Protein AF-A0A059VQV2-F1 (afdb_monomer)

Nearest PDB structures (foldseek):
  4kse-assembly1_B  TM=4.012E-01  e=2.393E+00  HIV-1 M:B_HXB2R
  6oe3-assembly1_B  TM=3.896E-01  e=7.794E+00  Human immunodeficiency virus type 1 BH10

Organism: Streptomyces noursei (NCBI:txid1971)

Radius of gyration: 20.68 Å; Cα contacts (8 Å, |Δi|>4): 178; chains: 1; bounding box: 75×30×51 Å

Solvent-accessible surface area (backbone atoms only — not comparable to full-atom values): 8559 Å² total; per-residue (Å²): 133,86,89,86,86,81,80,81,79,81,75,76,75,76,81,75,80,76,71,91,68,82,82,68,77,72,75,93,56,101,58,86,30,42,34,39,36,38,65,43,88,92,72,51,25,36,34,42,37,40,56,50,89,97,52,64,78,88,74,37,52,67,50,79,44,84,54,73,62,86,73,55,54,66,57,55,47,50,52,35,48,74,68,41,30,38,78,67,45,100,46,89,65,51,67,50,78,45,82,45,60,92,48,101,82,50,74,78,37,69,33,34,34,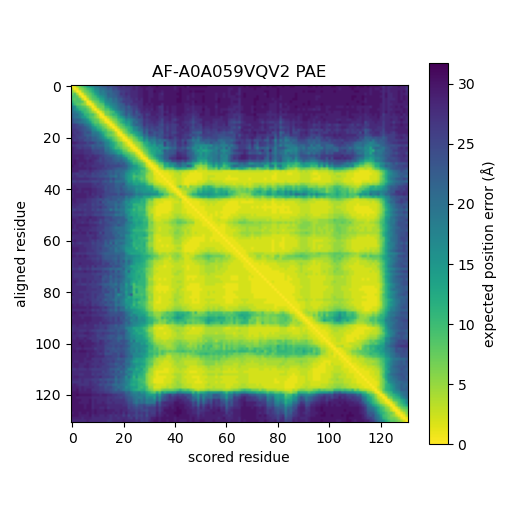33,42,26,39,68,47,70,82,78,66,93,77,77,78,72,92,78,134

Secondary structure (DSSP, 8-state):
-----------PPP------SPPPPPP---SPEEEEEEEPTTT--EEEEEE-TTS-GGGS-EEEESSSSPPPHHHHHHHHHHTTEEE-SSSTT--EEEEE-SSTTSPPEEEEEEEEEE-----TT------

Mean predicted aligned error: 14.1 Å

Foldseek 3Di:
DDDDDDDPDDPDPDPPPPPPDPLDDFDPDPDWWKWKWWQDPPPLWIKIWIDDPPDDRVSTQMDIDDDNDDDDLVVNQVRCVVSQKHFDDPDRSDKDWDWDDDDPPGDITIMIMTTIDGNPPPPPPPPDDDD

InterPro domains:
  IPR046270 Protein of unknown function DUF6303 [PF19820] (33-119)

pLDDT: mean 74.17, std 21.14, range [34.12, 95.5]

Sequence (131 aa):
MNAETSAPESALPAPEAELPGPRPHPTVHGQPTRAQLTLSPGDTRWEVAVVLYGVPADEWPTTRLPGPEAPPLKVRGEALTFLGYAQTGPGPHYWEWAECQDGDHDPVRLMAHTEVRPAGIQDPAAGGPGS

Structure (mmCIF, N/CA/C/O backbone):
data_AF-A0A059VQV2-F1
#
_entry.id   AF-A0A059VQV2-F1
#
loop_
_atom_site.group_PDB
_atom_site.id
_atom_site.type_symbol
_atom_site.label_atom_id
_atom_site.label_alt_id
_atom_site.label_comp_id
_atom_site.label_asym_id
_atom_site.label_entity_id
_atom_site.label_seq_id
_atom_site.pdbx_PDB_ins_code
_atom_site.Cartn_x
_atom_site.Cartn_y
_atom_site.Cartn_z
_atom_site.occupancy
_atom_site.B_iso_or_equiv
_atom_site.auth_seq_id
_atom_site.auth_comp_id
_atom_site.auth_asym_id
_atom_site.auth_atom_id
_atom_site.pdbx_PDB_model_num
ATOM 1 N N . MET A 1 1 ? -52.916 -13.063 -31.107 1.00 38.09 1 MET A N 1
ATOM 2 C CA . MET A 1 1 ? -52.038 -13.934 -31.913 1.00 38.09 1 MET A CA 1
ATOM 3 C C . MET A 1 1 ? -50.668 -13.269 -31.996 1.00 38.09 1 MET A C 1
ATOM 5 O O . MET A 1 1 ? -50.590 -12.200 -32.576 1.00 38.09 1 MET A O 1
ATOM 9 N N . ASN A 1 2 ? -49.703 -13.849 -31.264 1.00 40.69 2 ASN A N 1
ATOM 10 C CA . ASN A 1 2 ? -48.236 -13.997 -31.444 1.00 40.69 2 ASN A CA 1
ATOM 11 C C . ASN A 1 2 ? -47.503 -12.936 -32.304 1.00 40.69 2 ASN A C 1
ATOM 13 O O . ASN A 1 2 ? -47.881 -12.740 -33.450 1.00 40.69 2 ASN A O 1
ATOM 17 N N . ALA A 1 3 ? -46.558 -12.135 -31.790 1.00 44.34 3 ALA A N 1
ATOM 18 C CA . ALA A 1 3 ? -45.203 -12.425 -31.273 1.00 44.34 3 ALA A CA 1
ATOM 19 C C . ALA A 1 3 ? -44.159 -12.689 -32.375 1.00 44.34 3 ALA A C 1
ATOM 21 O O . ALA A 1 3 ? -44.148 -13.775 -32.934 1.00 44.34 3 ALA A O 1
ATOM 22 N N . GLU A 1 4 ? -43.240 -11.737 -32.577 1.00 42.31 4 GLU A N 1
ATOM 23 C CA . GLU A 1 4 ? -41.825 -12.022 -32.847 1.00 42.31 4 GLU A CA 1
ATOM 24 C C . GLU A 1 4 ? -40.957 -10.985 -32.117 1.00 42.31 4 GLU A C 1
ATOM 26 O O . GLU A 1 4 ? -40.963 -9.786 -32.394 1.00 42.31 4 GLU A O 1
ATOM 31 N N . THR A 1 5 ? -40.276 -11.497 -31.097 1.00 46.06 5 THR A N 1
ATOM 32 C CA . THR A 1 5 ? -39.205 -10.875 -30.330 1.00 46.06 5 THR A CA 1
ATOM 33 C C . THR A 1 5 ? -37.917 -11.025 -31.134 1.00 46.06 5 THR A C 1
ATOM 35 O O . THR A 1 5 ? -37.483 -12.149 -31.362 1.00 46.06 5 THR A O 1
ATOM 38 N N . SER A 1 6 ? -37.274 -9.914 -31.492 1.00 47.66 6 SER A N 1
ATOM 39 C CA . SER A 1 6 ? -35.851 -9.910 -31.846 1.00 47.66 6 SER A CA 1
ATOM 40 C C . SER A 1 6 ? -35.066 -9.377 -30.655 1.00 47.66 6 SER A C 1
ATOM 42 O O . SER A 1 6 ? -35.228 -8.228 -30.245 1.00 47.66 6 SER A O 1
ATOM 44 N N . ALA A 1 7 ? -34.275 -10.264 -30.060 1.00 50.59 7 ALA A N 1
ATOM 45 C CA . ALA A 1 7 ? -33.384 -9.991 -28.943 1.00 50.59 7 ALA A CA 1
ATOM 46 C C . ALA A 1 7 ? -32.284 -8.987 -29.333 1.00 50.59 7 ALA A C 1
ATOM 48 O O . ALA A 1 7 ? -31.765 -9.076 -30.447 1.00 50.59 7 ALA A O 1
ATOM 49 N N . PRO A 1 8 ? -31.849 -8.087 -28.433 1.00 45.12 8 PRO A N 1
ATOM 50 C CA . PRO A 1 8 ? -30.528 -7.509 -28.554 1.00 45.12 8 PRO A CA 1
ATOM 51 C C . PRO A 1 8 ? -29.490 -8.533 -28.082 1.00 45.12 8 PRO A C 1
ATOM 53 O O . PRO A 1 8 ? -29.535 -9.053 -26.967 1.00 45.12 8 PRO A O 1
ATOM 56 N N . GLU A 1 9 ? -28.594 -8.822 -29.016 1.00 44.34 9 GLU A N 1
ATOM 57 C CA . GLU A 1 9 ? -27.291 -9.457 -28.884 1.00 44.34 9 GLU A CA 1
ATOM 58 C C . GLU A 1 9 ? -26.649 -9.205 -27.512 1.00 44.34 9 GLU A C 1
ATOM 60 O O . GLU A 1 9 ? -26.520 -8.067 -27.056 1.00 44.34 9 GLU A O 1
ATOM 65 N N . SER A 1 10 ? -26.297 -10.302 -26.841 1.00 42.44 10 SER A N 1
ATOM 66 C CA . SER A 1 10 ? -25.677 -10.337 -25.523 1.00 42.44 10 SER A CA 1
ATOM 67 C C . SER A 1 10 ? -24.483 -9.389 -25.431 1.00 42.44 10 SER A C 1
ATOM 69 O O . SER A 1 10 ? -23.384 -9.701 -25.886 1.00 42.44 10 SER A O 1
ATOM 71 N N . ALA A 1 11 ? -24.679 -8.259 -24.754 1.00 45.03 11 ALA A N 1
ATOM 72 C CA . ALA A 1 11 ? -23.586 -7.562 -24.104 1.00 45.03 11 ALA A CA 1
ATOM 73 C C . ALA A 1 11 ? -22.993 -8.533 -23.076 1.00 45.03 11 ALA A C 1
ATOM 75 O O . ALA A 1 11 ? -23.649 -8.891 -22.097 1.00 45.03 11 ALA A O 1
ATOM 76 N N . LEU A 1 12 ? -21.782 -9.016 -23.346 1.00 41.56 12 LEU A N 1
ATOM 77 C CA . LEU A 1 12 ? -20.997 -9.779 -22.383 1.00 41.56 12 LEU A CA 1
ATOM 78 C C . LEU A 1 12 ? -20.968 -8.986 -21.064 1.00 41.56 12 LEU A C 1
ATOM 80 O O . LEU A 1 12 ? -20.611 -7.803 -21.096 1.00 41.56 12 LEU A O 1
ATOM 84 N N . PRO A 1 13 ? -21.356 -9.575 -19.919 1.00 40.62 13 PRO A N 1
ATOM 85 C CA . PRO A 1 13 ? -21.195 -8.896 -18.645 1.00 40.62 13 PRO A CA 1
ATOM 86 C C . PRO A 1 13 ? -19.704 -8.615 -18.437 1.00 40.62 13 PRO A C 1
ATOM 88 O O . PRO A 1 13 ? -18.855 -9.460 -18.736 1.00 40.62 13 PRO A O 1
ATOM 91 N N . ALA A 1 14 ? -19.385 -7.410 -17.955 1.00 46.00 14 ALA A N 1
ATOM 92 C CA . ALA A 1 14 ? -18.056 -7.112 -17.438 1.00 46.00 14 ALA A CA 1
ATOM 93 C C . ALA A 1 14 ? -17.661 -8.242 -16.475 1.00 46.00 14 ALA A C 1
ATOM 95 O O . ALA A 1 14 ? -18.529 -8.695 -15.725 1.00 46.00 14 ALA A O 1
ATOM 96 N N . PRO A 1 15 ? -16.411 -8.732 -16.490 1.00 38.59 15 PRO A N 1
ATOM 97 C CA . PRO A 1 15 ? -16.004 -9.720 -15.513 1.00 38.59 15 PRO A CA 1
ATOM 98 C C . PRO A 1 15 ? -16.110 -9.051 -14.144 1.00 38.59 15 PRO A C 1
ATOM 100 O O . PRO A 1 15 ? -15.266 -8.234 -13.774 1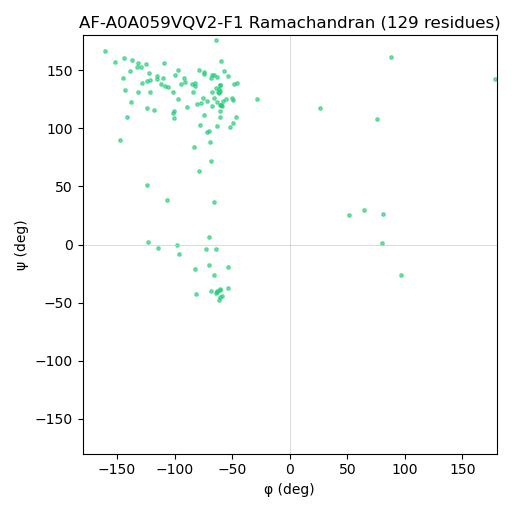.00 38.59 15 PRO A O 1
ATOM 103 N N . GLU A 1 16 ? -17.181 -9.362 -13.415 1.00 41.84 16 GLU A N 1
ATOM 104 C CA . GLU A 1 16 ? -17.199 -9.276 -11.968 1.00 41.84 16 GLU A CA 1
ATOM 105 C C . GLU A 1 16 ? -15.969 -10.062 -11.528 1.00 41.84 16 GLU A C 1
ATOM 107 O O . GLU A 1 16 ? -15.922 -11.290 -11.595 1.00 41.84 16 GLU A O 1
ATOM 112 N N . ALA A 1 17 ? -14.911 -9.330 -11.186 1.00 40.50 17 ALA A N 1
ATOM 113 C CA . ALA A 1 17 ? -13.777 -9.862 -10.467 1.00 40.50 17 ALA A CA 1
ATOM 114 C C . ALA A 1 17 ? -14.282 -10.195 -9.060 1.00 40.50 17 ALA A C 1
ATOM 116 O O . ALA A 1 17 ? -14.023 -9.480 -8.093 1.00 40.50 17 ALA A O 1
ATOM 117 N N . GLU A 1 18 ? -15.086 -11.250 -8.972 1.00 40.62 18 GLU A N 1
ATOM 118 C CA . GLU A 1 18 ? -15.505 -11.871 -7.734 1.00 40.62 18 GLU A CA 1
ATOM 119 C C . GLU A 1 18 ? -14.247 -12.533 -7.166 1.00 40.62 18 GLU A C 1
ATOM 121 O O . GLU A 1 18 ? -13.870 -13.648 -7.520 1.00 40.62 18 GLU A O 1
ATOM 126 N N . LEU A 1 19 ? -13.494 -11.764 -6.380 1.00 54.00 19 LEU A N 1
ATOM 127 C CA . LEU A 1 19 ? -12.353 -12.270 -5.633 1.00 54.00 19 LEU A CA 1
ATOM 128 C C . LEU A 1 19 ? -12.896 -13.226 -4.557 1.00 54.00 19 LEU A C 1
ATOM 130 O O . LEU A 1 19 ? -13.661 -12.781 -3.697 1.00 54.00 19 LEU A O 1
ATOM 134 N N . PRO A 1 20 ? -12.525 -14.520 -4.563 1.00 38.66 20 PRO A N 1
ATOM 135 C CA . PRO A 1 20 ? -12.983 -15.452 -3.548 1.00 38.66 20 PRO A CA 1
ATOM 136 C C . PRO A 1 20 ? -12.170 -15.229 -2.271 1.00 38.66 20 PRO A C 1
ATOM 138 O O . PRO A 1 20 ? -11.015 -15.639 -2.170 1.00 38.66 20 PRO A O 1
ATOM 141 N N . GLY A 1 21 ? -12.769 -14.565 -1.286 1.00 45.69 21 GLY A N 1
ATOM 142 C CA . GLY A 1 21 ? -12.198 -14.448 0.052 1.00 45.69 21 GLY A CA 1
ATOM 143 C C . GLY A 1 21 ? -13.069 -13.607 0.988 1.00 45.69 21 GLY A C 1
ATOM 144 O O . GLY A 1 21 ? -13.672 -12.627 0.545 1.00 45.69 21 GLY A O 1
ATOM 145 N N . PRO A 1 22 ? -13.174 -13.964 2.281 1.00 44.44 22 PRO A N 1
ATOM 146 C CA . PRO A 1 22 ? -13.838 -13.108 3.254 1.00 44.44 22 PRO A CA 1
ATOM 147 C C . PRO A 1 22 ? -13.097 -11.769 3.342 1.00 44.44 22 PRO A C 1
ATOM 149 O O . PRO A 1 22 ? -11.872 -11.737 3.448 1.00 44.44 22 PRO A O 1
ATOM 152 N N . ARG A 1 23 ? -13.840 -10.654 3.315 1.00 49.16 23 ARG A N 1
ATOM 153 C CA . ARG A 1 23 ? -13.275 -9.336 3.632 1.00 49.16 23 ARG A CA 1
ATOM 154 C C . ARG A 1 23 ? -12.726 -9.404 5.063 1.00 49.16 23 ARG A C 1
ATOM 156 O O . ARG A 1 23 ? -13.510 -9.704 5.968 1.00 49.16 23 ARG A O 1
ATOM 163 N N . PRO A 1 24 ? -11.426 -9.174 5.293 1.00 46.94 24 PRO A N 1
ATOM 164 C CA . PRO A 1 24 ? -10.877 -9.251 6.637 1.00 46.94 24 PRO A CA 1
ATOM 165 C C . PRO A 1 24 ? -11.509 -8.166 7.514 1.00 46.94 24 PRO A C 1
ATOM 167 O O . PRO A 1 24 ? -11.662 -7.018 7.096 1.00 46.94 24 PRO A O 1
ATOM 170 N N . HIS A 1 25 ? -11.907 -8.535 8.733 1.00 43.12 25 HIS A N 1
ATOM 171 C CA . HIS A 1 25 ? -12.413 -7.574 9.706 1.00 43.12 25 HIS A CA 1
ATOM 172 C C . HIS A 1 25 ? -11.237 -6.729 10.212 1.00 43.12 25 HIS A C 1
ATOM 174 O O . HIS A 1 25 ? -10.281 -7.301 10.739 1.00 43.12 25 HIS A O 1
ATOM 180 N N . PRO A 1 26 ? -11.277 -5.392 10.093 1.00 53.06 26 PRO A N 1
ATOM 181 C CA . PRO A 1 26 ? -10.210 -4.559 10.617 1.00 53.06 26 PRO A CA 1
ATOM 182 C C . PRO A 1 26 ? -10.128 -4.714 12.139 1.00 53.06 26 PRO A C 1
ATOM 184 O O . PRO A 1 26 ? -11.104 -4.477 12.856 1.00 53.06 26 PRO A O 1
ATOM 187 N N . THR A 1 27 ? -8.963 -5.118 12.641 1.00 50.16 27 THR A N 1
ATOM 188 C CA . THR A 1 27 ? -8.734 -5.311 14.074 1.00 50.16 27 THR A CA 1
ATOM 189 C C . THR A 1 27 ? -8.955 -3.997 14.828 1.00 50.16 27 THR A C 1
ATOM 191 O O . THR A 1 27 ? -8.278 -2.998 14.586 1.00 50.16 27 THR A O 1
ATOM 194 N N . VAL A 1 28 ? -9.908 -4.000 15.767 1.00 46.75 28 VAL A N 1
ATOM 195 C CA . VAL A 1 28 ? -10.247 -2.876 16.660 1.00 46.75 28 VAL A CA 1
ATOM 196 C C . VAL A 1 28 ? -9.231 -2.799 17.803 1.00 46.75 28 VAL A C 1
ATOM 198 O O . VAL A 1 28 ? -9.552 -2.960 18.979 1.00 46.75 28 VAL A O 1
ATOM 201 N N . HIS A 1 29 ? -7.970 -2.554 17.477 1.00 42.66 29 HIS A N 1
ATOM 202 C CA . HIS A 1 29 ? -7.017 -2.052 18.457 1.00 42.66 29 HIS A CA 1
ATOM 203 C C . HIS A 1 29 ? -6.566 -0.693 17.951 1.00 42.66 29 HIS A C 1
ATOM 205 O O . HIS A 1 29 ? -6.011 -0.598 16.865 1.00 42.66 29 HIS A O 1
ATOM 211 N N . GLY A 1 30 ? -6.882 0.365 18.705 1.00 43.22 30 GLY A N 1
ATOM 212 C CA . GLY A 1 30 ? -6.656 1.775 18.358 1.00 43.22 30 GLY A CA 1
ATOM 213 C C . GLY A 1 30 ? -5.185 2.194 18.263 1.00 43.22 30 GLY A C 1
ATOM 214 O O . GLY A 1 30 ? -4.840 3.293 18.682 1.00 43.22 30 GLY A O 1
ATOM 215 N N . GLN A 1 31 ? -4.321 1.319 17.756 1.00 56.44 31 GLN A N 1
ATOM 216 C CA . GLN A 1 31 ? -2.946 1.606 17.396 1.00 56.44 31 GLN A CA 1
ATOM 217 C C . GLN A 1 31 ? -2.885 1.943 15.899 1.00 56.44 31 GLN A C 1
ATOM 219 O O . GLN A 1 31 ? -3.553 1.282 15.095 1.00 56.44 31 GLN A O 1
ATOM 224 N N . PRO A 1 32 ? -2.102 2.960 15.502 1.00 57.56 32 PRO A N 1
ATOM 225 C CA . PRO A 1 32 ? -1.821 3.200 14.095 1.00 57.56 32 PRO A CA 1
ATOM 226 C C . PRO A 1 32 ? -1.243 1.923 13.480 1.00 57.56 32 PRO A C 1
ATOM 228 O O . PRO A 1 32 ? -0.297 1.323 13.992 1.00 57.56 32 PRO A O 1
ATOM 231 N N . THR A 1 33 ? -1.879 1.472 12.407 1.00 79.88 33 THR A N 1
ATOM 232 C CA . THR A 1 33 ? -1.483 0.279 11.661 1.00 79.88 33 THR A CA 1
ATOM 233 C C . THR A 1 33 ? -0.637 0.738 10.474 1.00 79.88 33 THR A C 1
ATOM 235 O O . THR A 1 33 ? -0.808 1.853 9.985 1.00 79.88 33 THR A O 1
ATOM 238 N N . ARG A 1 34 ? 0.308 -0.073 9.997 1.00 90.44 34 ARG A N 1
ATOM 239 C CA . ARG A 1 34 ? 1.145 0.287 8.840 1.00 90.44 34 ARG A CA 1
ATOM 240 C C . ARG A 1 34 ? 0.687 -0.501 7.626 1.00 90.44 34 ARG A C 1
ATOM 242 O O . ARG A 1 34 ? 0.468 -1.701 7.729 1.00 90.44 34 ARG A O 1
ATOM 249 N N . ALA A 1 35 ? 0.569 0.150 6.479 1.00 94.12 35 ALA A N 1
ATOM 250 C CA . ALA A 1 35 ? 0.442 -0.539 5.205 1.00 94.12 35 ALA A CA 1
ATOM 251 C C . ALA A 1 35 ? 1.793 -0.572 4.494 1.00 94.12 35 ALA A C 1
ATOM 253 O O . ALA A 1 35 ? 2.581 0.372 4.591 1.00 94.12 35 ALA A O 1
ATOM 254 N N . GLN A 1 36 ? 2.045 -1.657 3.778 1.00 94.75 36 GLN A N 1
ATOM 255 C CA . GLN A 1 36 ? 3.240 -1.895 2.987 1.00 94.75 36 GLN A CA 1
ATOM 256 C C . GLN A 1 36 ? 2.849 -2.142 1.535 1.00 94.75 36 GLN A C 1
ATOM 258 O O . GLN A 1 36 ? 1.787 -2.686 1.247 1.00 94.75 36 GLN A O 1
ATOM 263 N N . LEU A 1 37 ? 3.718 -1.720 0.630 1.00 95.50 37 LEU A N 1
ATOM 264 C CA . LEU A 1 37 ? 3.649 -1.963 -0.797 1.00 95.50 37 LEU A CA 1
ATOM 265 C C . LEU A 1 37 ? 4.951 -2.639 -1.204 1.00 95.50 37 LEU A C 1
ATOM 267 O O . LEU A 1 37 ? 6.022 -2.043 -1.065 1.00 95.50 37 LEU A O 1
ATOM 271 N N . THR A 1 38 ? 4.862 -3.860 -1.706 1.00 93.62 38 THR A N 1
ATOM 272 C CA . THR A 1 38 ? 6.016 -4.681 -2.087 1.00 93.62 38 THR A CA 1
ATOM 273 C C . THR A 1 38 ? 5.837 -5.226 -3.493 1.00 93.62 38 THR A C 1
ATOM 275 O O . THR A 1 38 ? 4.718 -5.399 -3.966 1.00 93.62 38 THR A O 1
ATOM 278 N N . LEU A 1 39 ? 6.946 -5.483 -4.184 1.00 89.75 39 LEU A N 1
ATOM 279 C CA . LEU A 1 39 ? 6.931 -6.223 -5.442 1.00 89.75 39 LEU A CA 1
ATOM 280 C C . LEU A 1 39 ? 7.076 -7.715 -5.127 1.00 89.75 39 LEU A C 1
ATOM 282 O O . LEU A 1 39 ? 8.089 -8.125 -4.555 1.00 89.75 39 LEU A O 1
ATOM 286 N N . SER A 1 40 ? 6.081 -8.525 -5.490 1.00 78.44 40 SER A N 1
ATOM 287 C CA . SER A 1 40 ? 6.118 -9.969 -5.258 1.00 78.44 40 SER A CA 1
ATOM 288 C C . SER A 1 40 ? 7.229 -10.616 -6.099 1.00 78.44 40 SER A C 1
ATOM 290 O O . SER A 1 40 ? 7.239 -10.449 -7.328 1.00 78.44 40 SER A O 1
ATOM 292 N N . PRO A 1 41 ? 8.151 -11.384 -5.486 1.00 68.06 41 PRO A N 1
ATOM 293 C CA . PRO A 1 41 ? 9.172 -12.115 -6.226 1.00 68.06 41 PRO A CA 1
ATOM 294 C C . PRO A 1 41 ? 8.513 -13.102 -7.197 1.00 68.06 41 PRO A C 1
ATOM 296 O O . PRO A 1 41 ? 7.766 -13.983 -6.785 1.00 68.06 41 PRO A O 1
ATOM 299 N N . GLY A 1 42 ? 8.774 -12.948 -8.495 1.00 70.88 42 GLY A N 1
ATOM 300 C CA . GLY A 1 42 ? 8.335 -13.886 -9.535 1.00 70.88 42 GLY A CA 1
ATOM 301 C C . GLY A 1 42 ? 7.041 -13.534 -10.278 1.00 70.88 42 GLY A C 1
ATOM 302 O O . GLY A 1 42 ? 6.925 -13.915 -11.437 1.00 70.88 42 GLY A O 1
ATOM 303 N N . ASP A 1 43 ? 6.110 -12.774 -9.690 1.00 69.69 43 ASP A N 1
ATOM 304 C CA . ASP A 1 43 ? 4.843 -12.403 -10.366 1.00 69.69 43 ASP A CA 1
ATOM 305 C C . ASP A 1 43 ? 4.917 -11.018 -11.031 1.00 69.69 43 ASP A C 1
ATOM 307 O O . ASP A 1 43 ? 4.024 -10.607 -11.766 1.00 69.69 43 ASP A O 1
ATOM 311 N N . THR A 1 44 ? 5.999 -10.263 -10.796 1.00 82.31 44 THR A N 1
ATOM 312 C CA . THR A 1 44 ? 6.163 -8.877 -11.279 1.00 82.31 44 THR A CA 1
ATOM 313 C C . THR A 1 44 ? 4.977 -7.978 -10.921 1.00 82.31 44 THR A C 1
ATOM 315 O O . THR A 1 44 ? 4.709 -7.007 -11.610 1.00 82.31 44 THR A O 1
ATOM 318 N N . ARG A 1 45 ? 4.230 -8.301 -9.863 1.00 90.31 45 ARG A N 1
ATOM 319 C CA . ARG A 1 45 ? 3.064 -7.533 -9.425 1.00 90.31 45 ARG A CA 1
ATOM 320 C C . ARG A 1 45 ? 3.322 -6.929 -8.072 1.00 90.31 45 ARG A C 1
ATOM 322 O O . ARG A 1 45 ? 3.980 -7.523 -7.218 1.00 90.31 45 ARG A O 1
ATOM 329 N N . TRP A 1 46 ? 2.776 -5.741 -7.897 1.00 93.94 46 TRP A N 1
ATOM 330 C CA . TRP A 1 46 ? 2.809 -5.056 -6.625 1.00 93.94 46 TRP A CA 1
ATOM 331 C C . TRP A 1 46 ? 1.687 -5.565 -5.729 1.00 93.94 46 TRP A C 1
ATOM 333 O O . TRP A 1 46 ? 0.562 -5.765 -6.183 1.00 93.94 46 TRP A O 1
ATOM 343 N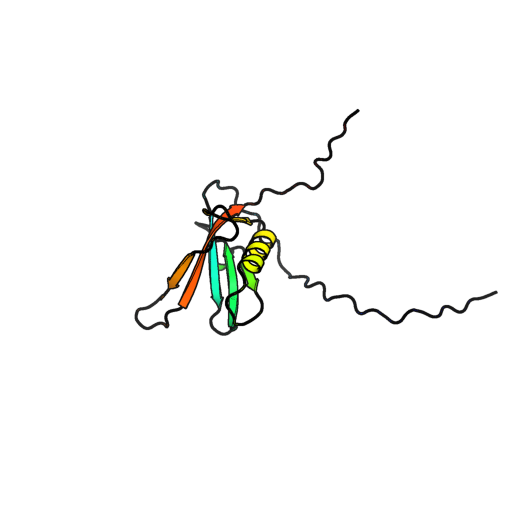 N . GLU A 1 47 ? 1.975 -5.750 -4.453 1.00 94.88 47 GLU A N 1
ATOM 344 C CA . GLU A 1 47 ? 1.011 -6.165 -3.444 1.00 94.88 47 GLU A CA 1
ATOM 345 C C . GLU A 1 47 ? 0.961 -5.107 -2.345 1.00 94.88 47 GLU A C 1
ATOM 347 O O . GLU A 1 47 ? 1.995 -4.639 -1.866 1.00 94.88 47 GLU A O 1
ATOM 352 N N . VAL A 1 48 ? -0.252 -4.692 -1.981 1.00 95.50 48 VAL A N 1
ATOM 353 C CA . VAL A 1 48 ? -0.498 -3.862 -0.802 1.00 95.50 48 VAL A CA 1
ATOM 354 C C . VAL A 1 48 ? -0.919 -4.790 0.320 1.00 95.50 48 VAL A C 1
ATOM 356 O O . VAL A 1 48 ? -1.897 -5.514 0.156 1.00 95.50 48 VAL A O 1
ATOM 359 N N . ALA A 1 49 ? -0.225 -4.730 1.451 1.00 94.50 49 ALA A N 1
ATOM 360 C CA . ALA A 1 49 ? -0.544 -5.482 2.657 1.00 94.50 49 ALA A CA 1
ATOM 361 C C . ALA A 1 49 ? -0.718 -4.540 3.849 1.00 94.50 49 ALA A C 1
ATOM 363 O O . ALA A 1 49 ? 0.032 -3.572 3.996 1.00 94.50 49 ALA A O 1
ATOM 364 N N . VAL A 1 50 ? -1.685 -4.815 4.720 1.00 93.56 50 VAL A N 1
ATOM 365 C CA . VAL A 1 50 ? -1.856 -4.089 5.984 1.00 93.56 50 VAL A CA 1
ATOM 366 C C . VAL A 1 50 ? -1.278 -4.918 7.123 1.00 93.56 50 VAL A C 1
ATOM 368 O O . VAL A 1 50 ? -1.779 -5.990 7.440 1.00 93.56 50 VAL A O 1
ATOM 371 N N . VAL A 1 51 ? -0.219 -4.409 7.749 1.00 91.00 51 VAL A N 1
ATOM 372 C CA . VAL A 1 51 ? 0.537 -5.103 8.793 1.00 91.00 51 VAL A CA 1
ATOM 373 C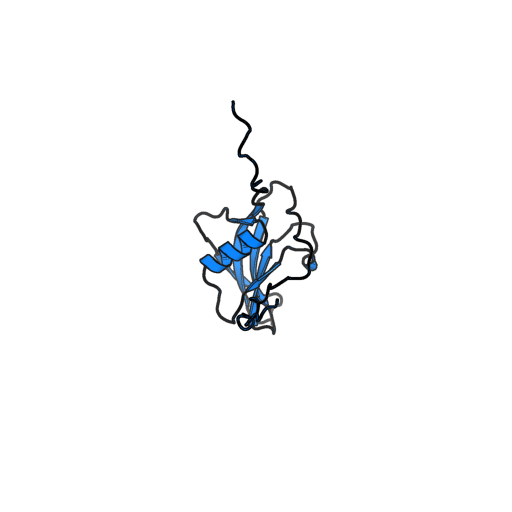 C . VAL A 1 51 ? -0.250 -5.104 10.093 1.00 91.00 51 VAL A C 1
ATOM 375 O O . VAL A 1 51 ? -0.386 -4.065 10.740 1.00 91.00 51 VAL A O 1
ATOM 378 N N . LEU A 1 52 ? -0.718 -6.277 10.512 1.00 87.06 52 LEU A N 1
ATOM 379 C CA . LEU A 1 52 ? -1.409 -6.463 11.783 1.00 87.06 52 LEU A CA 1
ATOM 380 C C . LEU A 1 52 ? -0.443 -7.060 12.816 1.00 87.06 52 LEU A C 1
ATOM 382 O O . LEU A 1 52 ? -0.049 -8.221 12.732 1.00 87.06 52 LEU A O 1
ATOM 386 N N . TYR A 1 53 ? -0.045 -6.259 13.806 1.00 81.31 53 TYR A N 1
ATOM 387 C CA . TYR A 1 53 ? 0.863 -6.715 14.862 1.00 81.31 53 TYR A CA 1
ATOM 388 C C . TYR A 1 53 ? 0.248 -7.857 15.678 1.00 81.31 53 TYR A C 1
ATOM 390 O O . TYR A 1 53 ? -0.884 -7.758 16.146 1.00 81.31 53 TYR A O 1
ATOM 398 N N . GLY A 1 54 ? 1.021 -8.926 15.877 1.00 81.50 54 GLY A N 1
ATOM 399 C CA . GLY A 1 54 ? 0.570 -10.125 16.588 1.00 81.50 54 GLY A CA 1
ATOM 400 C C . GLY A 1 54 ? -0.276 -11.085 15.744 1.00 81.50 54 GLY A C 1
ATOM 401 O O . GLY A 1 54 ? -0.683 -12.119 16.262 1.00 81.50 54 GLY A O 1
ATOM 402 N N . VAL A 1 55 ? -0.507 -10.770 14.466 1.00 85.81 55 VAL A N 1
ATOM 403 C CA . VAL A 1 55 ? -1.197 -11.635 13.500 1.00 85.81 55 VAL A CA 1
ATOM 404 C C . VAL A 1 55 ? -0.170 -12.181 12.498 1.00 85.81 55 VAL A C 1
ATOM 406 O O . VAL A 1 55 ? 0.679 -11.404 12.041 1.00 85.81 55 VAL A O 1
ATOM 409 N N . PRO A 1 56 ? -0.215 -13.479 12.150 1.00 86.12 56 PRO A N 1
ATOM 410 C CA . PRO A 1 56 ? 0.612 -14.056 11.091 1.00 86.12 56 PRO A CA 1
ATOM 411 C C . PRO A 1 56 ? 0.474 -13.312 9.755 1.00 86.12 56 PRO A C 1
ATOM 413 O O . PRO A 1 56 ? -0.596 -12.813 9.414 1.00 86.12 56 PRO A O 1
ATOM 416 N N . ALA A 1 57 ? 1.569 -13.215 8.995 1.00 85.19 57 ALA A N 1
ATOM 417 C CA . ALA A 1 57 ? 1.610 -12.406 7.773 1.00 85.19 57 ALA A CA 1
ATOM 418 C C . ALA A 1 57 ? 0.699 -12.928 6.650 1.00 85.19 57 ALA A C 1
ATOM 420 O O . ALA A 1 57 ? 0.230 -12.151 5.823 1.00 85.19 57 ALA A O 1
ATOM 421 N N . ASP A 1 58 ? 0.422 -14.229 6.637 1.00 87.75 58 ASP A N 1
ATOM 422 C CA . ASP A 1 58 ? -0.509 -14.890 5.721 1.00 87.75 58 ASP A CA 1
ATOM 423 C C . ASP A 1 58 ? -1.981 -14.538 5.988 1.00 87.75 58 ASP A C 1
ATOM 425 O O . ASP A 1 58 ? -2.820 -14.697 5.102 1.00 87.75 58 ASP A O 1
ATOM 429 N N . GLU A 1 59 ? -2.288 -14.002 7.170 1.00 86.88 59 GLU A N 1
ATOM 430 C CA . GLU A 1 59 ? -3.628 -13.550 7.555 1.00 86.88 59 GLU A CA 1
ATOM 431 C C . GLU A 1 59 ? -3.818 -12.032 7.389 1.00 86.88 59 GLU A C 1
ATOM 433 O O . GLU A 1 59 ? -4.893 -11.492 7.670 1.00 86.88 59 GLU A O 1
ATOM 438 N N . TRP A 1 60 ? -2.789 -11.305 6.945 1.00 91.12 60 TRP A N 1
ATOM 439 C CA . TRP A 1 60 ? -2.896 -9.864 6.741 1.00 91.12 60 TRP A CA 1
ATOM 440 C C . TRP A 1 60 ? -3.839 -9.523 5.575 1.00 91.12 60 TRP A C 1
ATOM 442 O O . TRP A 1 60 ? -3.837 -10.208 4.551 1.00 91.12 60 TRP A O 1
ATOM 452 N N . PRO A 1 61 ? -4.621 -8.429 5.669 1.00 92.81 61 PRO A N 1
ATOM 453 C CA . PRO A 1 61 ? -5.371 -7.907 4.535 1.00 92.81 61 PRO A CA 1
ATOM 454 C C . PRO A 1 61 ? -4.424 -7.548 3.394 1.00 92.81 61 PRO A C 1
ATOM 456 O O . PRO A 1 61 ? -3.572 -6.669 3.558 1.00 92.81 61 PRO A O 1
ATOM 459 N N . THR A 1 62 ? -4.589 -8.189 2.237 1.00 94.62 62 THR A N 1
ATOM 460 C CA . THR A 1 62 ? -3.768 -7.917 1.054 1.00 94.62 62 THR A CA 1
ATOM 461 C C . THR A 1 62 ? -4.595 -7.737 -0.213 1.00 94.62 62 THR A C 1
ATOM 463 O O . THR A 1 62 ? -5.702 -8.258 -0.353 1.00 94.62 62 THR A O 1
ATOM 466 N N . THR A 1 63 ? -4.058 -6.971 -1.160 1.00 94.69 63 THR A N 1
ATOM 467 C CA . THR A 1 63 ? -4.573 -6.908 -2.530 1.00 94.69 63 THR A CA 1
ATOM 468 C C . THR A 1 63 ? -3.434 -6.742 -3.522 1.00 94.69 63 THR A C 1
ATOM 470 O O . THR A 1 63 ? -2.469 -6.015 -3.273 1.00 94.69 63 THR A O 1
ATOM 473 N N . ARG A 1 64 ? -3.565 -7.388 -4.681 1.00 94.25 64 ARG A N 1
ATOM 474 C CA . ARG A 1 64 ? -2.598 -7.282 -5.777 1.00 94.25 64 ARG A CA 1
ATOM 475 C C . ARG A 1 64 ? -2.988 -6.174 -6.734 1.00 94.25 64 ARG A C 1
ATOM 477 O O . ARG A 1 64 ? -4.164 -5.966 -7.023 1.00 94.25 64 ARG A O 1
ATOM 484 N N . LEU A 1 65 ? -1.978 -5.486 -7.236 1.00 92.44 65 LEU A N 1
ATOM 485 C CA . LEU A 1 65 ? -2.095 -4.401 -8.191 1.00 92.44 65 LEU A CA 1
ATOM 486 C C . LEU A 1 65 ? -1.556 -4.849 -9.554 1.00 92.44 65 LEU A C 1
ATOM 488 O O . LEU A 1 65 ? -0.602 -5.629 -9.623 1.00 92.44 65 LEU A O 1
ATOM 492 N N . PRO A 1 66 ? -2.184 -4.397 -10.649 1.00 86.38 66 PRO A N 1
ATOM 493 C CA . PRO A 1 66 ? -1.798 -4.809 -11.986 1.00 86.38 66 PRO A CA 1
ATOM 494 C C . PRO A 1 66 ? -0.491 -4.143 -12.428 1.00 86.38 66 PRO A C 1
ATOM 496 O O . PRO A 1 66 ? -0.251 -2.969 -12.153 1.00 86.38 66 PRO A O 1
ATOM 499 N N . GLY A 1 67 ? 0.283 -4.886 -13.218 1.00 86.19 67 GLY A N 1
ATOM 500 C CA . GLY A 1 67 ? 1.443 -4.378 -13.943 1.00 86.19 67 GLY A CA 1
ATOM 501 C C . GLY A 1 67 ? 2.766 -4.402 -13.160 1.00 86.19 67 GLY A C 1
ATOM 502 O O . GLY A 1 67 ? 2.764 -4.491 -11.931 1.00 86.19 67 GLY A O 1
ATOM 503 N N . PRO A 1 68 ? 3.898 -4.322 -13.889 1.00 87.06 68 PRO A N 1
ATOM 504 C CA . PRO A 1 68 ? 5.243 -4.377 -13.313 1.00 87.06 68 PRO A CA 1
ATOM 505 C C . PRO A 1 68 ? 5.744 -3.048 -12.749 1.00 87.06 68 PRO A C 1
ATOM 507 O O . PRO A 1 68 ? 6.646 -3.018 -11.911 1.00 87.06 68 PRO A O 1
ATOM 510 N 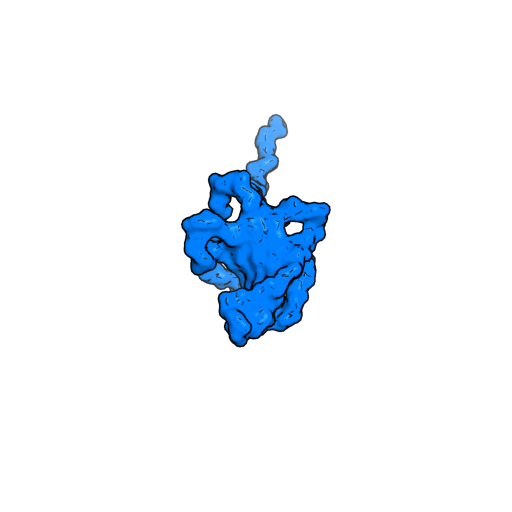N . GLU A 1 69 ? 5.167 -1.936 -13.189 1.00 90.62 69 GLU A N 1
ATOM 511 C CA . GLU A 1 69 ? 5.576 -0.600 -12.770 1.00 90.62 69 GLU A CA 1
ATOM 512 C C . GLU A 1 69 ? 5.024 -0.249 -11.388 1.00 90.62 69 GLU A C 1
ATOM 514 O O . GLU A 1 69 ? 3.943 -0.695 -11.002 1.00 90.62 69 GLU A O 1
ATOM 519 N N . ALA A 1 70 ? 5.758 0.584 -10.643 1.00 90.56 70 ALA A N 1
ATOM 520 C CA . ALA A 1 70 ? 5.296 1.056 -9.344 1.00 90.56 70 ALA A CA 1
ATOM 521 C C . ALA A 1 70 ? 3.937 1.770 -9.496 1.00 90.56 70 ALA A C 1
ATOM 523 O O . ALA A 1 70 ? 3.842 2.750 -10.241 1.00 90.56 70 ALA A O 1
ATOM 524 N N . PRO A 1 71 ? 2.885 1.337 -8.778 1.00 92.38 71 PRO A N 1
ATOM 525 C CA . PRO A 1 71 ? 1.531 1.811 -9.022 1.00 92.38 71 PRO A CA 1
ATOM 526 C C . PRO A 1 71 ? 1.405 3.305 -8.695 1.00 92.38 71 PRO A C 1
ATOM 528 O O . PRO A 1 71 ? 2.027 3.771 -7.732 1.00 92.38 71 PRO A O 1
ATOM 531 N N . PRO A 1 72 ? 0.579 4.074 -9.422 1.00 92.50 72 PRO A N 1
ATOM 532 C CA . PRO A 1 72 ? 0.322 5.475 -9.100 1.00 92.50 72 PRO A CA 1
ATOM 533 C C . PRO A 1 72 ? -0.219 5.659 -7.676 1.00 92.50 72 PRO A C 1
ATOM 535 O O . PRO A 1 72 ? -0.957 4.818 -7.164 1.00 92.50 72 PRO A O 1
ATOM 538 N N . LEU A 1 73 ? 0.084 6.798 -7.046 1.00 90.94 73 LEU A N 1
ATOM 539 C CA . LEU A 1 73 ? -0.343 7.108 -5.671 1.00 90.94 73 LEU A CA 1
ATOM 540 C C . LEU A 1 73 ? -1.863 6.981 -5.460 1.00 90.94 73 LEU A C 1
ATOM 542 O O . LEU A 1 73 ? -2.306 6.480 -4.425 1.00 90.94 73 LEU A O 1
ATOM 546 N N . LYS A 1 74 ? -2.658 7.372 -6.465 1.00 89.69 74 LYS A N 1
ATOM 547 C CA . LYS A 1 74 ? -4.120 7.234 -6.449 1.00 89.69 74 LYS A CA 1
ATOM 548 C C . LYS A 1 74 ? -4.557 5.768 -6.341 1.00 89.69 74 LYS A C 1
ATOM 550 O O . LYS A 1 74 ? -5.340 5.440 -5.458 1.00 89.69 74 LYS A O 1
ATOM 555 N N . VAL A 1 75 ? -3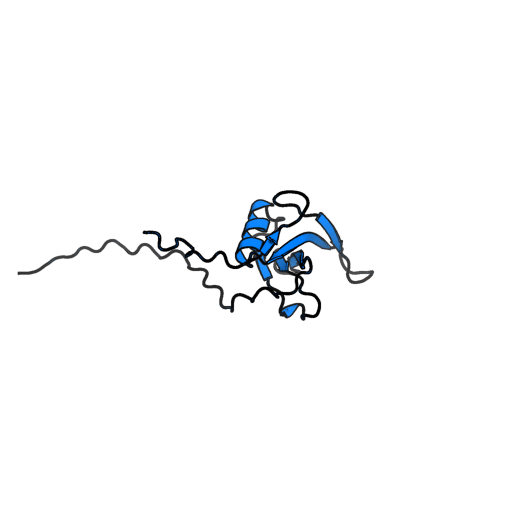.977 4.892 -7.164 1.00 93.19 75 VAL A N 1
ATOM 556 C CA . VAL A 1 75 ? -4.266 3.445 -7.177 1.00 93.19 75 VAL A CA 1
ATOM 557 C C . VAL A 1 75 ? -3.925 2.807 -5.829 1.00 93.19 75 VAL A C 1
ATOM 559 O O . VAL A 1 75 ? -4.678 1.985 -5.317 1.00 93.19 75 VAL A O 1
ATOM 562 N N . ARG A 1 76 ? -2.829 3.235 -5.190 1.00 93.62 76 ARG A N 1
ATOM 563 C CA . ARG A 1 76 ? -2.475 2.778 -3.835 1.00 93.62 76 ARG A CA 1
ATOM 564 C C . ARG A 1 76 ? -3.525 3.178 -2.794 1.00 93.62 76 ARG A C 1
ATOM 566 O O . ARG A 1 76 ? -3.821 2.403 -1.893 1.00 93.62 76 ARG A O 1
ATOM 573 N N . GLY A 1 77 ? -4.075 4.389 -2.899 1.00 91.25 77 GLY A N 1
ATOM 574 C CA . GLY A 1 77 ? -5.145 4.856 -2.012 1.00 91.25 77 GLY A CA 1
ATOM 575 C C . GLY A 1 77 ? -6.463 4.107 -2.227 1.00 91.25 77 GLY A C 1
ATOM 576 O O . GLY A 1 77 ? -7.133 3.753 -1.258 1.00 91.25 77 GLY A O 1
ATOM 577 N N . GLU A 1 78 ? -6.809 3.814 -3.481 1.00 92.12 78 GLU A N 1
ATOM 578 C CA . GLU A 1 78 ? -7.976 2.994 -3.833 1.00 92.12 78 GLU A CA 1
ATOM 579 C C . GLU A 1 78 ? -7.836 1.565 -3.289 1.00 92.12 78 GLU A C 1
ATOM 581 O O . GLU A 1 78 ? -8.783 1.037 -2.713 1.00 92.12 78 GLU A O 1
ATOM 586 N N . ALA A 1 79 ? -6.637 0.980 -3.364 1.00 94.12 79 ALA A N 1
ATOM 587 C CA . ALA A 1 79 ? -6.338 -0.329 -2.786 1.00 94.12 79 ALA A CA 1
ATOM 588 C C . ALA A 1 79 ? -6.548 -0.367 -1.265 1.00 94.12 79 ALA A C 1
ATOM 590 O O . ALA A 1 79 ? -7.180 -1.283 -0.747 1.00 94.12 79 ALA A O 1
ATOM 591 N N . LEU A 1 80 ? -6.070 0.648 -0.540 1.00 93.19 80 LEU A N 1
ATOM 592 C CA . LEU A 1 80 ? -6.308 0.750 0.903 1.00 93.19 80 LEU A CA 1
ATOM 593 C C . LEU A 1 80 ? -7.792 0.924 1.225 1.00 93.19 80 LEU A C 1
ATOM 595 O O . LEU A 1 80 ? -8.300 0.264 2.128 1.00 93.19 80 LEU A O 1
ATOM 599 N N . THR A 1 81 ? -8.496 1.748 0.447 1.00 92.62 81 THR A N 1
ATOM 600 C CA . THR A 1 81 ? -9.947 1.934 0.587 1.00 92.62 81 THR A CA 1
ATOM 601 C C . THR A 1 81 ? -10.688 0.612 0.400 1.00 92.62 81 THR A C 1
ATOM 603 O O . THR A 1 81 ? -11.561 0.279 1.198 1.00 92.62 81 THR A O 1
ATOM 606 N N . PHE A 1 82 ? -10.301 -0.172 -0.609 1.00 93.25 82 PHE A N 1
ATOM 607 C CA . PHE A 1 82 ? -10.845 -1.506 -0.859 1.00 93.25 82 PHE A CA 1
ATOM 608 C C . PHE A 1 82 ? -10.606 -2.465 0.316 1.00 93.25 82 PHE A C 1
ATOM 610 O O . PHE A 1 82 ? -11.510 -3.208 0.692 1.00 93.25 82 PHE A O 1
ATOM 617 N N . LEU A 1 83 ? -9.429 -2.397 0.946 1.00 92.31 83 LEU A N 1
ATOM 618 C CA . LEU A 1 83 ? -9.105 -3.163 2.154 1.00 92.31 83 LEU A CA 1
ATOM 619 C C . LEU A 1 83 ? -9.810 -2.645 3.423 1.00 92.31 83 LEU A C 1
ATOM 621 O O . LEU A 1 83 ? -9.667 -3.252 4.480 1.00 92.31 83 LEU A O 1
ATOM 625 N N . GLY A 1 84 ? -10.561 -1.541 3.350 1.00 92.62 84 GLY A N 1
ATOM 626 C CA . GLY A 1 84 ? -11.239 -0.944 4.502 1.00 92.62 84 GLY A CA 1
ATOM 627 C C . GLY A 1 84 ? -10.328 -0.080 5.376 1.00 92.62 84 GLY A C 1
ATOM 628 O O . GLY A 1 84 ? -10.591 0.082 6.567 1.00 92.62 84 GLY A O 1
ATOM 629 N N . TYR A 1 85 ? -9.261 0.485 4.809 1.00 91.50 85 TYR A N 1
ATOM 630 C CA . TYR A 1 85 ? -8.295 1.325 5.514 1.00 91.50 85 TYR A CA 1
ATOM 631 C C . TYR A 1 85 ? -8.188 2.719 4.894 1.00 91.50 85 TYR A C 1
ATOM 633 O O . TYR A 1 85 ? -8.189 2.897 3.678 1.00 91.50 85 TYR A O 1
ATOM 641 N N . ALA A 1 86 ? -8.041 3.722 5.756 1.00 90.75 86 ALA A N 1
ATOM 642 C CA . ALA A 1 86 ? -7.758 5.097 5.371 1.00 90.75 86 ALA A CA 1
ATOM 643 C C . ALA A 1 86 ? -6.341 5.477 5.809 1.00 90.75 86 ALA A C 1
ATOM 645 O O . ALA A 1 86 ? -5.926 5.158 6.924 1.00 90.75 86 ALA A O 1
ATOM 646 N N . GLN A 1 87 ? -5.612 6.187 4.947 1.00 90.38 87 GLN A N 1
ATOM 647 C CA . GLN A 1 87 ? -4.291 6.715 5.286 1.00 90.38 87 GLN A CA 1
ATOM 648 C C . GLN A 1 87 ? -4.375 7.807 6.356 1.00 90.38 87 GLN A C 1
ATOM 650 O O . GLN A 1 87 ? -5.325 8.593 6.381 1.00 90.38 87 GLN A O 1
ATOM 655 N N . THR A 1 88 ? -3.359 7.867 7.213 1.00 88.81 88 THR A N 1
ATOM 656 C CA . THR A 1 88 ? -3.242 8.850 8.305 1.00 88.81 88 THR A CA 1
ATOM 657 C C . THR A 1 88 ? -1.963 9.678 8.248 1.00 88.81 88 THR A C 1
ATOM 659 O O . THR A 1 88 ? -1.741 10.495 9.136 1.00 88.81 88 THR A O 1
ATOM 662 N N . GLY A 1 89 ? -1.134 9.473 7.222 1.00 78.81 89 GLY A N 1
ATOM 663 C CA . GLY A 1 89 ? 0.123 10.193 7.047 1.00 78.81 89 GLY A CA 1
ATOM 664 C C . GLY A 1 89 ? -0.040 11.710 6.827 1.00 78.81 89 GLY A C 1
ATOM 665 O O . GLY A 1 89 ? -1.155 12.216 6.680 1.00 78.81 89 GLY A O 1
ATOM 666 N N . PRO A 1 90 ? 1.082 12.448 6.744 1.00 76.44 90 PRO A N 1
ATOM 667 C CA . PRO A 1 90 ? 1.138 13.917 6.708 1.00 76.44 90 PRO A CA 1
ATOM 668 C C . PRO A 1 90 ? 0.487 14.575 5.478 1.00 76.44 90 PRO A C 1
ATOM 670 O O . PRO A 1 90 ? 0.419 15.801 5.402 1.00 76.44 90 PRO A O 1
ATOM 673 N N . GLY A 1 91 ? 0.006 13.795 4.509 1.00 75.56 91 GLY A N 1
ATOM 674 C CA . GLY A 1 91 ? -0.685 14.298 3.330 1.00 75.56 91 GLY A CA 1
ATOM 675 C C . GLY A 1 91 ? -1.523 13.223 2.638 1.00 75.56 91 GLY A C 1
ATOM 676 O O . GLY A 1 91 ? -1.363 12.028 2.914 1.00 75.56 91 GLY A O 1
ATOM 677 N N . PRO A 1 92 ? -2.419 13.629 1.721 1.00 70.25 92 PRO A N 1
ATOM 678 C CA . PRO A 1 92 ? -3.189 12.685 0.928 1.00 70.25 92 PRO A CA 1
ATOM 679 C C . PRO A 1 92 ? -2.238 11.837 0.077 1.00 70.25 92 PRO A C 1
ATOM 681 O O . PRO A 1 92 ? -1.382 12.370 -0.627 1.00 70.25 92 PRO A O 1
ATOM 684 N N . HIS A 1 93 ? -2.405 10.516 0.122 1.00 75.31 93 HIS A N 1
ATOM 685 C CA . HIS A 1 93 ? -1.603 9.567 -0.655 1.00 75.31 93 HIS A CA 1
ATOM 686 C C . HIS A 1 93 ? -0.108 9.538 -0.291 1.00 75.31 93 HIS A C 1
ATOM 688 O O . HIS A 1 93 ? 0.722 9.225 -1.145 1.00 75.31 93 HIS A O 1
ATOM 694 N N . TYR A 1 94 ? 0.246 9.838 0.961 1.00 85.38 94 TYR A N 1
ATOM 695 C CA . TYR A 1 94 ? 1.629 9.775 1.431 1.00 85.38 94 TYR A CA 1
ATOM 696 C C . TYR A 1 94 ? 2.151 8.333 1.473 1.00 85.38 94 TYR A C 1
ATOM 698 O O . TYR A 1 94 ? 1.490 7.451 2.021 1.00 85.38 94 TYR A O 1
ATOM 706 N N . TRP A 1 95 ? 3.337 8.106 0.906 1.00 92.62 95 TRP A N 1
ATOM 707 C CA . TRP A 1 95 ? 4.067 6.839 0.949 1.00 92.62 95 TRP A CA 1
ATOM 708 C C . TRP A 1 95 ? 5.565 7.116 1.060 1.00 92.62 95 TRP A C 1
ATOM 710 O O . TRP A 1 95 ? 6.107 7.897 0.278 1.00 92.62 95 TRP A O 1
ATOM 720 N N . GLU A 1 96 ? 6.232 6.427 1.976 1.00 91.81 96 GLU A N 1
ATOM 721 C CA . GLU A 1 96 ? 7.685 6.465 2.137 1.00 91.81 96 GLU A CA 1
ATOM 722 C C . GLU A 1 96 ? 8.318 5.234 1.509 1.00 91.81 96 GLU A C 1
ATOM 724 O O . GLU A 1 96 ? 7.887 4.110 1.770 1.00 91.81 96 GLU A O 1
ATOM 729 N N . TRP A 1 97 ? 9.351 5.444 0.699 1.00 94.12 97 TRP A N 1
ATOM 730 C CA . TRP A 1 97 ? 10.120 4.368 0.086 1.00 94.12 97 TRP A CA 1
ATOM 731 C C . TRP A 1 97 ? 11.309 3.976 0.955 1.00 94.12 97 TRP A C 1
ATOM 733 O O . TRP A 1 97 ? 11.996 4.832 1.508 1.00 94.12 97 TRP A O 1
ATOM 743 N N . ALA A 1 98 ? 11.556 2.676 1.030 1.00 91.38 98 ALA A N 1
ATOM 744 C CA . ALA A 1 98 ? 12.689 2.077 1.702 1.00 91.38 98 ALA A CA 1
ATOM 745 C C . ALA A 1 98 ? 13.246 0.918 0.867 1.00 91.38 98 ALA A C 1
ATOM 747 O O . ALA A 1 98 ? 12.518 0.220 0.155 1.00 91.38 98 ALA A O 1
ATOM 748 N N . GLU A 1 99 ? 14.548 0.710 0.992 1.00 90.94 99 GLU A N 1
ATOM 749 C CA . GLU A 1 99 ? 15.221 -0.496 0.532 1.00 90.94 99 GLU A CA 1
ATOM 750 C C . GLU A 1 99 ? 15.114 -1.571 1.618 1.00 90.94 99 GLU A C 1
ATOM 752 O O . GLU A 1 99 ? 15.242 -1.288 2.811 1.00 90.94 99 GLU A O 1
ATOM 757 N N . CYS A 1 100 ? 14.839 -2.805 1.210 1.00 86.31 100 CYS A N 1
ATOM 758 C CA . CYS A 1 100 ? 14.697 -3.954 2.092 1.00 86.31 100 CYS A CA 1
ATOM 759 C C . CYS A 1 100 ? 15.521 -5.120 1.547 1.00 86.31 100 CYS A C 1
ATOM 761 O O . CYS A 1 100 ? 15.431 -5.459 0.366 1.00 86.31 100 CYS A O 1
ATOM 763 N N . GLN A 1 101 ? 16.307 -5.731 2.425 1.00 87.31 101 GLN A N 1
ATOM 764 C CA . GLN A 1 101 ? 17.153 -6.878 2.139 1.00 87.31 101 GLN A CA 1
ATOM 765 C C . GLN A 1 101 ? 17.022 -7.851 3.318 1.00 87.31 101 GLN A C 1
ATOM 767 O O . GLN A 1 101 ? 17.237 -7.446 4.459 1.00 87.31 101 GLN A O 1
ATOM 772 N N . ASP A 1 102 ? 16.607 -9.094 3.055 1.00 82.75 102 ASP A N 1
ATOM 773 C CA . ASP A 1 102 ? 16.359 -10.079 4.124 1.00 82.75 102 ASP A CA 1
ATOM 774 C C . ASP A 1 102 ? 17.650 -10.753 4.592 1.00 82.75 102 ASP A C 1
ATOM 776 O O . ASP A 1 102 ? 17.857 -10.928 5.791 1.00 82.75 102 ASP A O 1
ATOM 780 N N . GLY A 1 103 ? 18.518 -11.127 3.652 1.00 84.38 103 GLY A N 1
ATOM 781 C CA . GLY A 1 103 ? 19.834 -11.694 3.922 1.00 84.38 103 GLY A CA 1
ATOM 782 C C . GLY A 1 103 ? 20.956 -10.915 3.245 1.00 84.38 103 GLY A C 1
ATOM 783 O O . GLY A 1 103 ? 20.758 -10.298 2.201 1.00 84.38 103 GLY A O 1
ATOM 784 N N . ASP A 1 104 ? 22.169 -11.010 3.792 1.00 88.44 104 ASP A N 1
ATOM 785 C CA . ASP A 1 104 ? 23.370 -10.286 3.331 1.00 88.44 104 ASP A CA 1
ATOM 786 C C . ASP A 1 104 ? 23.699 -10.465 1.835 1.00 88.44 104 ASP A C 1
ATOM 788 O O . ASP A 1 104 ? 24.414 -9.653 1.246 1.00 88.44 104 ASP A O 1
ATOM 792 N N . HIS A 1 105 ? 23.167 -11.515 1.205 1.00 88.19 105 HIS A N 1
ATOM 793 C CA . HIS A 1 105 ? 23.374 -11.840 -0.207 1.00 88.19 105 HIS A CA 1
ATOM 794 C C . HIS A 1 105 ? 22.110 -11.744 -1.071 1.00 88.19 105 HIS A C 1
ATOM 796 O O . HIS A 1 105 ? 22.194 -11.946 -2.284 1.00 88.19 105 HIS A O 1
ATOM 802 N N . ASP A 1 106 ? 20.956 -11.445 -0.477 1.00 85.69 106 ASP A N 1
ATOM 803 C CA . ASP A 1 106 ? 19.706 -11.325 -1.220 1.00 85.69 106 ASP A CA 1
ATOM 804 C C . ASP A 1 106 ? 19.663 -10.018 -2.020 1.00 85.69 106 ASP A C 1
ATOM 806 O O . ASP A 1 106 ? 20.226 -9.003 -1.598 1.00 85.69 106 ASP A O 1
ATOM 810 N N . PRO A 1 107 ? 18.983 -10.003 -3.179 1.00 86.69 107 PRO A N 1
ATOM 811 C CA . PRO A 1 107 ? 18.800 -8.772 -3.928 1.00 86.69 107 PRO A CA 1
ATOM 812 C C . PRO A 1 107 ? 18.030 -7.748 -3.090 1.00 86.69 107 PRO A C 1
ATOM 814 O O . PRO A 1 107 ? 17.013 -8.072 -2.472 1.00 86.69 107 PRO A O 1
ATOM 817 N N . VAL A 1 108 ? 18.485 -6.494 -3.130 1.00 87.94 108 VAL A N 1
ATOM 818 C CA . VAL A 1 108 ? 17.751 -5.366 -2.552 1.00 87.94 108 VAL A CA 1
ATOM 819 C C . VAL A 1 108 ? 16.395 -5.244 -3.241 1.00 87.94 108 VAL A C 1
ATOM 821 O O . VAL A 1 108 ? 16.295 -5.251 -4.471 1.00 87.94 108 VAL A O 1
ATOM 824 N N . ARG A 1 109 ? 15.341 -5.107 -2.439 1.00 86.38 109 ARG A N 1
ATOM 825 C CA . ARG A 1 109 ? 13.968 -4.911 -2.901 1.00 86.38 109 ARG A CA 1
ATOM 826 C C . ARG A 1 109 ? 13.470 -3.544 -2.475 1.00 86.38 109 ARG A C 1
ATOM 828 O O . ARG A 1 109 ? 13.736 -3.086 -1.368 1.00 86.38 109 ARG A O 1
ATOM 835 N N . LEU A 1 110 ? 12.694 -2.915 -3.348 1.00 89.75 110 LEU A N 1
ATOM 836 C CA . LEU A 1 110 ? 11.991 -1.685 -3.016 1.00 89.75 110 LEU A CA 1
ATOM 837 C C . LEU A 1 110 ? 10.680 -2.011 -2.306 1.00 89.75 110 LEU A C 1
ATOM 839 O O . LEU A 1 110 ? 9.877 -2.816 -2.781 1.00 89.75 110 LEU A O 1
ATOM 843 N N . MET A 1 111 ? 10.456 -1.337 -1.186 1.00 92.56 111 MET A N 1
ATOM 844 C CA . MET A 1 111 ? 9.216 -1.372 -0.427 1.00 92.56 111 MET A CA 1
ATOM 845 C C . MET A 1 111 ? 8.759 0.063 -0.187 1.00 92.56 111 MET A C 1
ATOM 847 O O . MET A 1 111 ? 9.571 0.926 0.137 1.00 92.56 111 MET A O 1
ATOM 851 N N . ALA A 1 112 ? 7.462 0.332 -0.306 1.00 95.06 112 ALA A N 1
ATOM 852 C CA . ALA A 1 112 ? 6.887 1.564 0.218 1.00 95.06 112 ALA A CA 1
ATOM 853 C C . ALA A 1 112 ? 6.018 1.269 1.436 1.00 95.06 112 ALA A C 1
ATOM 855 O O . ALA A 1 112 ? 5.492 0.168 1.580 1.00 95.06 112 ALA A O 1
ATOM 856 N N . HIS A 1 113 ? 5.825 2.250 2.304 1.00 93.69 113 HIS A N 1
ATOM 857 C CA . HIS A 1 113 ? 4.910 2.120 3.426 1.00 93.69 113 HIS A CA 1
ATOM 858 C C . HIS A 1 113 ? 4.180 3.420 3.738 1.00 93.69 113 HIS A C 1
ATOM 860 O O . HIS A 1 113 ? 4.606 4.506 3.351 1.00 93.69 113 HIS A O 1
ATOM 866 N N . THR A 1 114 ? 3.070 3.296 4.453 1.00 93.88 114 THR A N 1
ATOM 867 C CA . THR A 1 114 ? 2.281 4.429 4.931 1.00 93.88 114 THR A CA 1
ATOM 868 C C . THR A 1 114 ? 1.553 4.060 6.215 1.00 93.88 114 THR A C 1
ATOM 870 O O . THR A 1 114 ? 1.332 2.880 6.501 1.00 93.88 114 THR A O 1
ATOM 873 N N . GLU A 1 115 ? 1.193 5.061 7.004 1.00 91.94 115 GLU A N 1
ATOM 874 C CA . GLU A 1 115 ? 0.361 4.872 8.186 1.00 91.94 115 GLU A CA 1
ATOM 875 C C . GLU A 1 115 ? -1.111 4.826 7.783 1.00 91.94 115 GLU A C 1
ATOM 877 O O . GLU A 1 115 ? -1.581 5.620 6.959 1.00 91.94 115 GLU A O 1
ATOM 882 N N . VAL A 1 116 ? -1.841 3.882 8.367 1.00 91.62 116 VAL A N 1
ATOM 883 C CA . VAL A 1 116 ? -3.256 3.660 8.108 1.00 91.62 116 VAL A CA 1
ATOM 884 C C . VAL A 1 116 ? -4.023 3.403 9.397 1.00 91.62 116 VAL A C 1
ATOM 886 O O . VAL A 1 116 ? -3.496 2.966 10.422 1.00 91.62 116 VAL A O 1
ATOM 889 N N . ARG A 1 117 ? -5.327 3.624 9.315 1.00 89.94 117 ARG A N 1
ATOM 890 C CA . ARG A 1 117 ? -6.298 3.194 10.318 1.00 89.94 117 ARG A CA 1
ATOM 891 C C . ARG A 1 117 ? -7.468 2.503 9.631 1.00 89.94 117 ARG A C 1
ATOM 893 O O . ARG A 1 117 ? -7.738 2.821 8.469 1.00 89.94 117 ARG A O 1
ATOM 900 N N . PRO A 1 118 ? -8.199 1.627 10.334 1.00 90.00 118 PRO A N 1
ATOM 901 C CA . PRO A 1 118 ? -9.496 1.170 9.866 1.00 90.00 118 PRO A CA 1
ATOM 902 C C . PRO A 1 118 ? -10.365 2.357 9.452 1.00 90.00 118 PRO A C 1
ATOM 904 O O . PRO A 1 118 ? -10.592 3.284 10.238 1.00 90.00 118 PRO A O 1
ATOM 907 N N . ALA A 1 119 ? -10.845 2.344 8.214 1.00 85.38 119 ALA A N 1
ATOM 908 C CA . ALA A 1 119 ? -11.965 3.175 7.829 1.00 85.38 119 ALA A CA 1
ATOM 909 C C . ALA A 1 119 ? -13.176 2.540 8.516 1.00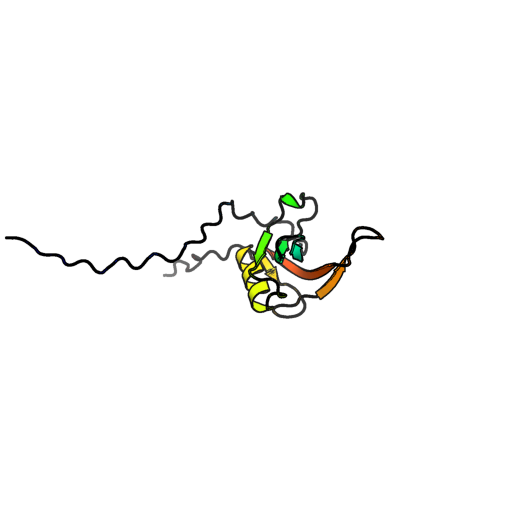 85.38 119 ALA A C 1
ATOM 911 O O . ALA A 1 119 ? -13.677 1.514 8.062 1.00 85.38 119 ALA A O 1
ATOM 912 N N . GLY A 1 120 ? -13.569 3.074 9.681 1.00 69.56 120 GLY A N 1
ATOM 913 C CA . GLY A 1 120 ? -14.776 2.618 10.373 1.00 69.56 120 GLY A CA 1
ATOM 914 C C . GLY A 1 120 ? -15.916 2.500 9.364 1.00 69.56 120 GLY A C 1
ATOM 915 O O . GLY A 1 120 ? -15.996 3.333 8.461 1.00 69.56 120 GLY A O 1
ATOM 916 N N . ILE A 1 12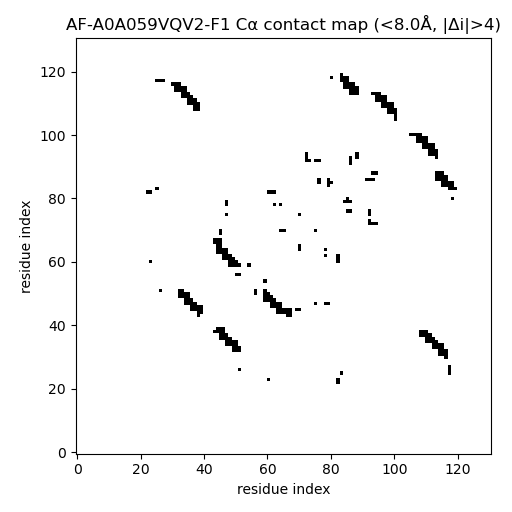1 ? -16.725 1.442 9.474 1.00 54.31 121 ILE A N 1
ATOM 917 C CA . ILE A 1 121 ? -17.829 1.161 8.549 1.00 54.31 121 ILE A CA 1
ATOM 918 C C . ILE A 1 121 ? -18.603 2.467 8.351 1.00 54.31 121 ILE A C 1
ATOM 920 O O . ILE A 1 121 ? -19.238 2.959 9.283 1.00 54.31 121 ILE A O 1
ATOM 924 N N . GLN A 1 122 ? -18.508 3.065 7.161 1.00 45.59 122 GLN A N 1
ATOM 925 C CA . GLN A 1 122 ? -19.464 4.089 6.780 1.00 45.59 122 GLN A CA 1
ATOM 926 C C . GLN A 1 122 ? -20.762 3.337 6.557 1.00 45.59 122 GLN A C 1
ATOM 928 O O . GLN A 1 122 ? -20.935 2.696 5.526 1.00 45.59 122 GLN A O 1
ATOM 933 N N . ASP A 1 123 ? -21.619 3.338 7.570 1.00 34.12 123 ASP A N 1
ATOM 934 C CA . ASP A 1 123 ? -22.983 2.862 7.444 1.00 34.12 123 ASP A CA 1
ATOM 935 C C . ASP A 1 123 ? -23.676 3.732 6.377 1.00 34.12 123 ASP A C 1
ATOM 937 O O . ASP A 1 123 ? -23.803 4.946 6.579 1.00 34.12 123 ASP A O 1
ATOM 941 N N . PRO A 1 124 ? -24.089 3.186 5.215 1.00 43.50 124 PRO A N 1
ATOM 942 C CA . PRO A 1 124 ? -24.835 3.963 4.232 1.00 43.50 124 PRO A CA 1
ATOM 943 C C . PRO A 1 124 ? -26.270 4.295 4.692 1.00 43.50 124 PRO A C 1
ATOM 945 O O . PRO A 1 124 ? -27.026 4.876 3.917 1.00 43.50 124 PRO A O 1
ATOM 948 N N . ALA A 1 125 ? -26.666 3.984 5.932 1.00 42.91 125 ALA A N 1
ATOM 949 C CA . ALA A 1 125 ? -27.993 4.245 6.478 1.00 42.91 125 ALA A CA 1
ATOM 950 C C . ALA A 1 125 ? -27.960 5.085 7.771 1.00 42.91 125 ALA A C 1
ATOM 952 O O . ALA A 1 125 ? -28.618 4.771 8.757 1.00 42.91 125 ALA A O 1
ATOM 953 N N . ALA A 1 126 ? -27.269 6.226 7.751 1.00 44.34 126 ALA A N 1
ATOM 954 C CA . ALA A 1 126 ? -27.513 7.314 8.708 1.00 44.34 126 ALA A CA 1
ATOM 955 C C . ALA A 1 126 ? -28.236 8.509 8.053 1.00 44.34 126 ALA A C 1
ATOM 957 O O . ALA A 1 126 ? -27.961 9.668 8.350 1.00 44.34 126 ALA A O 1
ATOM 958 N N . GLY A 1 127 ? -29.186 8.232 7.156 1.00 41.22 127 GLY A N 1
ATOM 959 C CA . GLY A 1 127 ? -30.293 9.146 6.869 1.00 41.22 127 GLY A CA 1
ATOM 960 C C .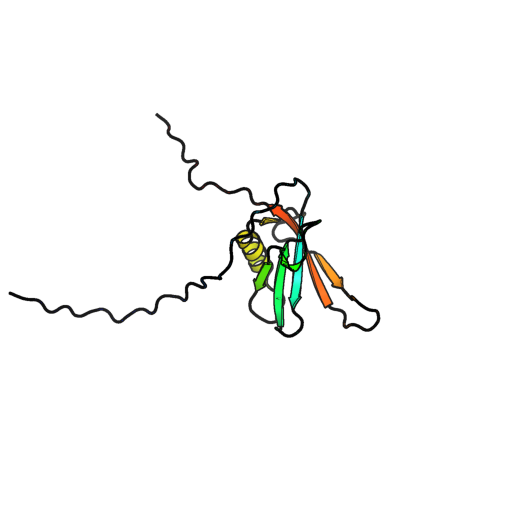 GLY A 1 127 ? -31.378 8.918 7.918 1.00 41.22 127 GLY A C 1
ATOM 961 O O . GLY A 1 127 ? -32.264 8.096 7.712 1.00 41.22 127 GLY A O 1
ATOM 962 N N . GLY A 1 128 ? -31.240 9.553 9.084 1.00 36.19 128 GLY A N 1
ATOM 963 C CA . GLY A 1 128 ? -32.137 9.345 10.223 1.00 36.19 128 GLY A CA 1
ATOM 964 C C . GLY A 1 128 ? -33.608 9.691 9.928 1.00 36.19 128 GLY A C 1
ATOM 965 O O . GLY A 1 128 ? -33.891 10.486 9.029 1.00 36.19 128 GLY A O 1
ATOM 966 N N . PRO A 1 129 ? -34.558 9.132 10.702 1.00 62.62 129 PRO A N 1
ATOM 967 C CA . PRO A 1 129 ? -35.962 9.502 10.618 1.00 62.62 129 PRO A CA 1
ATOM 968 C C . PRO A 1 129 ? -36.148 10.862 11.299 1.00 62.62 129 PRO A C 1
ATOM 970 O O . PRO A 1 129 ? -35.745 11.047 12.447 1.00 62.62 129 PRO A O 1
ATOM 973 N N . GLY A 1 130 ? -36.734 11.827 10.594 1.00 45.97 130 GLY A N 1
ATOM 974 C CA . GLY A 1 130 ? -36.874 13.190 11.097 1.00 45.97 130 GLY A CA 1
ATOM 975 C C . GLY A 1 130 ? -38.142 13.877 10.614 1.00 45.97 130 GLY A C 1
ATOM 976 O O . GLY A 1 130 ? -38.089 14.582 9.612 1.00 45.97 130 GLY A O 1
ATOM 977 N N . SER A 1 131 ? -39.191 13.697 11.427 1.00 48.72 131 SER A N 1
ATOM 978 C CA . SER A 1 131 ? -40.430 14.486 11.581 1.00 48.72 131 SER A CA 1
ATOM 979 C C . SER A 1 131 ? -41.510 14.417 10.505 1.00 48.72 131 SER A C 1
ATOM 981 O O . SER A 1 131 ? -41.282 14.868 9.366 1.00 48.72 131 SER A O 1
#